Protein AF-A0A914V107-F1 (afdb_monomer_lite)

Structure (mmCIF, N/CA/C/O backbone):
data_AF-A0A914V107-F1
#
_entry.id   AF-A0A914V107-F1
#
loop_
_atom_site.group_PDB
_atom_site.id
_atom_site.type_symbol
_atom_site.label_atom_id
_atom_site.label_alt_id
_atom_site.label_comp_id
_atom_site.label_asym_id
_atom_site.label_entity_id
_atom_site.label_seq_id
_atom_site.pdbx_PDB_ins_code
_atom_site.Cartn_x
_atom_site.Cartn_y
_atom_site.Cartn_z
_atom_site.occupancy
_atom_site.B_iso_or_equiv
_atom_site.auth_seq_id
_atom_site.auth_comp_id
_atom_site.auth_asym_id
_atom_site.auth_atom_id
_atom_site.pdbx_PDB_model_num
ATOM 1 N N . MET A 1 1 ? 18.197 -9.855 -15.161 1.00 41.59 1 MET A N 1
ATOM 2 C CA . MET A 1 1 ? 17.030 -9.007 -14.832 1.00 41.59 1 MET A CA 1
ATOM 3 C C . MET A 1 1 ? 16.601 -9.354 -13.414 1.00 41.59 1 MET A C 1
ATOM 5 O O . MET A 1 1 ? 16.409 -10.532 -13.148 1.00 41.59 1 MET A O 1
ATOM 9 N N . SER A 1 2 ? 16.567 -8.403 -12.476 1.00 51.97 2 SER A N 1
ATOM 10 C CA . SER A 1 2 ? 16.116 -8.695 -11.107 1.00 51.97 2 SER A CA 1
ATOM 11 C C . SER A 1 2 ? 14.626 -9.022 -11.136 1.00 51.97 2 SER A C 1
ATOM 13 O O . SER A 1 2 ? 13.847 -8.167 -11.551 1.00 51.97 2 SER A O 1
ATOM 15 N N . ALA A 1 3 ? 14.240 -10.229 -10.719 1.00 59.22 3 ALA A N 1
ATOM 16 C CA . ALA A 1 3 ? 12.838 -10.589 -10.537 1.00 59.22 3 ALA A CA 1
ATOM 17 C C . ALA A 1 3 ? 12.230 -9.631 -9.503 1.00 59.22 3 ALA A C 1
ATOM 19 O O . ALA A 1 3 ? 12.605 -9.650 -8.329 1.00 59.22 3 ALA A O 1
ATOM 20 N N . GLY A 1 4 ? 11.392 -8.705 -9.960 1.00 69.31 4 GLY A N 1
ATOM 21 C CA . GLY A 1 4 ? 10.666 -7.818 -9.068 1.00 69.31 4 GLY A CA 1
ATOM 22 C C . GLY A 1 4 ? 9.530 -8.578 -8.389 1.00 69.31 4 GLY A C 1
ATOM 23 O O . GLY A 1 4 ? 9.011 -9.549 -8.928 1.00 69.31 4 GLY A O 1
ATOM 24 N N . TYR A 1 5 ? 9.165 -8.147 -7.187 1.00 82.00 5 TYR A N 1
ATOM 25 C CA . TYR A 1 5 ? 8.014 -8.698 -6.480 1.00 82.00 5 TYR A CA 1
ATOM 26 C C . TYR A 1 5 ? 6.726 -8.163 -7.111 1.00 82.00 5 TYR A C 1
ATOM 28 O O . TYR A 1 5 ? 6.657 -6.979 -7.457 1.00 82.00 5 TYR A O 1
ATOM 36 N N . THR A 1 6 ? 5.703 -9.010 -7.207 1.00 88.00 6 THR A N 1
ATOM 37 C CA . THR A 1 6 ? 4.322 -8.554 -7.400 1.00 88.00 6 THR A CA 1
ATOM 38 C C . THR A 1 6 ? 3.728 -8.240 -6.034 1.00 88.00 6 THR A C 1
ATOM 40 O O . THR A 1 6 ? 3.980 -8.963 -5.070 1.00 88.00 6 THR A O 1
ATOM 43 N N . TYR A 1 7 ? 2.960 -7.161 -5.924 1.00 89.00 7 TYR A N 1
ATOM 44 C CA . TYR A 1 7 ? 2.349 -6.735 -4.668 1.00 89.00 7 TYR A CA 1
ATOM 45 C C . TYR A 1 7 ? 0.828 -6.636 -4.773 1.00 89.00 7 TYR A C 1
ATOM 47 O O . TYR A 1 7 ? 0.284 -6.250 -5.805 1.00 89.00 7 TYR A O 1
ATOM 55 N N . SER A 1 8 ? 0.150 -6.910 -3.661 1.00 91.31 8 SER A N 1
ATOM 56 C CA . SER A 1 8 ? -1.260 -6.598 -3.436 1.00 91.31 8 SER A CA 1
ATOM 57 C C . SER A 1 8 ? -1.418 -5.545 -2.333 1.00 91.31 8 SER A C 1
ATOM 59 O O . SER A 1 8 ? -0.580 -5.415 -1.436 1.00 91.31 8 SER A O 1
ATOM 61 N N . MET A 1 9 ? -2.501 -4.768 -2.415 1.00 94.19 9 MET A N 1
ATOM 62 C CA . MET A 1 9 ? -2.917 -3.846 -1.356 1.00 94.19 9 MET A CA 1
ATOM 63 C C . MET A 1 9 ? -3.886 -4.545 -0.414 1.00 94.19 9 MET A C 1
ATOM 65 O O . MET A 1 9 ? -4.927 -5.031 -0.849 1.00 94.19 9 MET A O 1
ATOM 69 N N . GLU A 1 10 ? -3.579 -4.534 0.877 1.00 93.56 10 GLU A N 1
ATOM 70 C CA . GLU A 1 10 ? -4.455 -5.063 1.917 1.00 93.56 10 GLU A CA 1
ATOM 71 C C . GLU A 1 10 ? -4.922 -3.939 2.850 1.00 93.56 10 GLU A C 1
ATOM 73 O O . GLU A 1 10 ? -4.089 -3.206 3.392 1.00 93.56 10 GLU A O 1
ATOM 78 N N . PRO A 1 11 ? -6.237 -3.774 3.070 1.00 94.50 11 PRO A N 1
ATOM 79 C CA . PRO A 1 11 ? -6.734 -2.828 4.056 1.00 94.50 11 PRO A CA 1
ATOM 80 C C . PRO A 1 11 ? -6.383 -3.300 5.473 1.00 94.50 11 PRO A C 1
ATOM 82 O O . PRO A 1 11 ? -6.564 -4.463 5.837 1.00 94.50 11 PRO A O 1
ATOM 85 N N . ILE A 1 12 ? -5.902 -2.377 6.301 1.00 95.75 12 ILE A N 1
ATOM 86 C CA . ILE A 1 12 ? -5.620 -2.629 7.716 1.00 95.75 12 ILE A CA 1
ATOM 87 C C . ILE A 1 12 ? -6.932 -2.518 8.501 1.00 95.75 12 ILE A C 1
ATOM 89 O O . ILE A 1 12 ? -7.582 -1.472 8.479 1.00 95.75 12 ILE A O 1
ATOM 93 N N . LYS A 1 13 ? -7.316 -3.582 9.213 1.00 95.31 13 LYS A N 1
ATOM 94 C CA . LYS A 1 13 ? -8.512 -3.586 10.076 1.00 95.31 13 LYS A CA 1
ATOM 95 C C . LYS A 1 13 ? -8.416 -2.495 11.151 1.00 95.31 13 LYS A C 1
ATOM 97 O O . LYS A 1 13 ? -7.347 -2.303 11.731 1.00 95.31 13 LYS A O 1
ATOM 102 N N . GLY A 1 14 ? -9.517 -1.795 11.423 1.00 95.38 14 GLY A N 1
ATOM 103 C CA . GLY A 1 14 ? -9.575 -0.705 12.405 1.00 95.38 14 GLY A CA 1
ATOM 104 C C . GLY A 1 14 ? -9.060 0.646 11.890 1.00 95.38 14 GLY A C 1
ATOM 105 O O . GLY A 1 14 ? -8.875 1.572 12.678 1.00 95.38 14 GLY A O 1
ATOM 106 N N . ARG A 1 15 ? -8.780 0.774 10.584 1.00 95.50 15 ARG A N 1
ATOM 107 C CA . ARG A 1 15 ? -8.364 2.031 9.926 1.00 95.50 15 ARG A CA 1
ATOM 108 C C . ARG A 1 15 ? -9.341 2.481 8.836 1.00 95.50 15 ARG A C 1
ATOM 110 O O . ARG A 1 15 ? -8.961 3.206 7.917 1.00 95.50 15 ARG A O 1
ATOM 117 N N . GLU A 1 16 ? -10.608 2.098 8.946 1.00 94.81 16 GLU A N 1
ATOM 118 C CA . GLU A 1 16 ? -11.657 2.356 7.952 1.00 94.81 16 GLU A CA 1
ATOM 119 C C . GLU A 1 16 ? -11.860 3.860 7.722 1.00 94.81 16 GLU A C 1
ATOM 121 O O . GLU A 1 16 ? -12.056 4.299 6.590 1.00 94.81 16 GLU A O 1
ATOM 126 N N . ALA A 1 17 ? -11.748 4.671 8.780 1.00 93.44 17 ALA A N 1
ATOM 127 C CA . ALA A 1 17 ? -11.848 6.128 8.688 1.00 93.44 17 ALA A CA 1
ATOM 128 C C . ALA A 1 17 ? -10.772 6.738 7.772 1.00 93.44 17 ALA A C 1
ATOM 130 O O . ALA A 1 17 ? -11.063 7.656 7.009 1.00 93.44 17 ALA A O 1
ATOM 131 N N . LEU A 1 18 ? -9.547 6.200 7.800 1.00 92.75 18 LEU A N 1
ATOM 132 C CA . LEU A 1 18 ? -8.468 6.629 6.907 1.00 92.75 18 LEU A CA 1
ATOM 133 C C . LEU A 1 18 ? -8.723 6.138 5.480 1.00 92.75 18 LEU A C 1
ATOM 135 O O . LEU A 1 18 ? -8.584 6.900 4.527 1.00 92.75 18 LEU A O 1
ATOM 139 N N . GLN A 1 19 ? -9.161 4.888 5.330 1.00 93.81 19 GLN A N 1
ATOM 140 C CA . GLN A 1 19 ? -9.401 4.265 4.027 1.00 93.81 19 GLN A CA 1
ATOM 141 C C . GLN A 1 19 ? -10.481 4.987 3.214 1.00 93.81 19 GLN A C 1
ATOM 143 O O . GLN A 1 19 ? -10.328 5.111 1.998 1.00 93.81 19 GLN A O 1
ATOM 148 N N . ARG A 1 20 ? -11.522 5.527 3.867 1.00 92.12 20 ARG A N 1
ATOM 149 C CA . ARG A 1 20 ? -12.580 6.327 3.216 1.00 92.12 20 ARG A CA 1
ATOM 150 C C . ARG A 1 20 ? -12.038 7.536 2.453 1.00 92.12 20 ARG A C 1
ATOM 152 O O . ARG A 1 20 ? -12.568 7.868 1.401 1.00 92.12 20 ARG A O 1
ATOM 159 N N . ASN A 1 21 ? -10.956 8.145 2.936 1.00 92.25 21 ASN A N 1
ATOM 160 C CA . ASN A 1 21 ? -10.322 9.289 2.274 1.00 92.25 21 ASN A CA 1
ATOM 161 C C . ASN A 1 21 ? -9.391 8.867 1.124 1.00 92.25 21 ASN A C 1
ATOM 163 O O . ASN A 1 21 ? -8.963 9.697 0.327 1.00 92.25 21 ASN A O 1
ATOM 167 N N . PHE A 1 22 ? -9.060 7.576 1.033 1.00 89.38 22 PHE A N 1
ATOM 168 C CA . PHE A 1 22 ? -8.031 7.042 0.142 1.00 89.38 22 PHE A CA 1
ATOM 169 C C . PHE A 1 22 ? -8.496 5.772 -0.588 1.00 89.38 22 PHE A C 1
ATOM 171 O O . PHE A 1 22 ? -7.731 4.822 -0.743 1.00 89.38 22 PHE A O 1
ATOM 178 N N . VAL A 1 23 ? -9.743 5.748 -1.067 1.00 86.19 23 VAL A N 1
ATOM 179 C CA . VAL A 1 23 ? -10.339 4.581 -1.752 1.00 86.19 23 VAL A CA 1
ATOM 180 C C . VAL A 1 23 ? -9.554 4.185 -3.010 1.00 86.19 23 VAL A C 1
ATOM 182 O O . VAL A 1 23 ? -9.351 3.004 -3.281 1.00 86.19 23 VAL A O 1
ATOM 185 N N . SER A 1 24 ? -9.024 5.167 -3.747 1.00 88.12 24 SER A N 1
ATOM 186 C CA . SER A 1 24 ? -8.246 4.927 -4.973 1.00 88.12 24 SER A CA 1
ATOM 187 C C . SER A 1 24 ? -6.904 4.231 -4.728 1.00 88.12 24 SER A C 1
ATOM 189 O O . SER A 1 24 ? -6.321 3.676 -5.657 1.00 88.12 24 SER A O 1
ATOM 191 N N . VAL A 1 25 ? -6.397 4.231 -3.491 1.00 86.38 25 VAL A N 1
ATOM 192 C CA . VAL A 1 25 ? -5.119 3.590 -3.145 1.00 86.38 25 VAL A CA 1
ATOM 193 C C . VAL A 1 25 ? -5.224 2.071 -3.231 1.00 86.38 25 VAL A C 1
ATOM 195 O O . VAL A 1 25 ? -4.271 1.433 -3.675 1.00 86.38 25 VAL A O 1
ATOM 198 N N . ALA A 1 26 ? -6.385 1.498 -2.905 1.00 82.88 26 ALA A N 1
ATOM 199 C CA . ALA A 1 26 ? -6.620 0.058 -2.990 1.00 82.88 26 ALA A CA 1
ATOM 200 C C . ALA A 1 26 ? -6.403 -0.491 -4.413 1.00 82.88 26 ALA A C 1
ATOM 202 O O . ALA A 1 26 ? -5.898 -1.596 -4.584 1.00 82.88 26 ALA A O 1
ATOM 203 N N . GLN A 1 27 ? -6.709 0.311 -5.438 1.00 85.88 27 GLN A N 1
ATOM 204 C CA . GLN A 1 27 ? -6.573 -0.069 -6.848 1.00 85.88 27 GLN A CA 1
ATOM 205 C C . GLN A 1 27 ? -5.135 0.064 -7.377 1.00 85.88 27 GLN A C 1
ATOM 207 O O . GLN A 1 27 ? -4.820 -0.435 -8.451 1.00 85.88 27 GLN A O 1
ATOM 212 N N . LYS A 1 28 ? -4.233 0.718 -6.634 1.00 85.62 28 LYS A N 1
ATOM 213 C CA . LYS A 1 28 ? -2.868 1.028 -7.092 1.00 85.62 28 LYS A CA 1
ATOM 214 C C . LYS A 1 28 ? -1.832 -0.048 -6.766 1.00 85.62 28 LYS A C 1
ATOM 216 O O . LYS A 1 28 ? -0.656 0.177 -7.039 1.00 85.62 28 LYS A O 1
ATOM 221 N N . GLY A 1 29 ? -2.217 -1.195 -6.201 1.00 82.62 29 GLY A N 1
ATOM 222 C CA . GLY A 1 29 ? -1.274 -2.254 -5.804 1.00 82.62 29 GLY A CA 1
ATOM 223 C C . GLY A 1 29 ? -0.321 -2.689 -6.925 1.00 82.62 29 GLY A C 1
ATOM 224 O O . GLY A 1 29 ? 0.886 -2.792 -6.705 1.00 82.62 29 GLY A O 1
ATOM 225 N N . GLU A 1 30 ? -0.831 -2.810 -8.151 1.00 85.69 30 GLU A N 1
ATOM 226 C CA . GLU A 1 30 ? -0.042 -3.212 -9.320 1.00 85.69 30 GLU A CA 1
ATOM 227 C C . GLU A 1 30 ? 1.072 -2.212 -9.674 1.00 85.69 30 GLU A C 1
ATOM 229 O O . GLU A 1 30 ? 2.165 -2.622 -10.051 1.00 85.69 30 GLU A O 1
ATOM 234 N N . SER A 1 3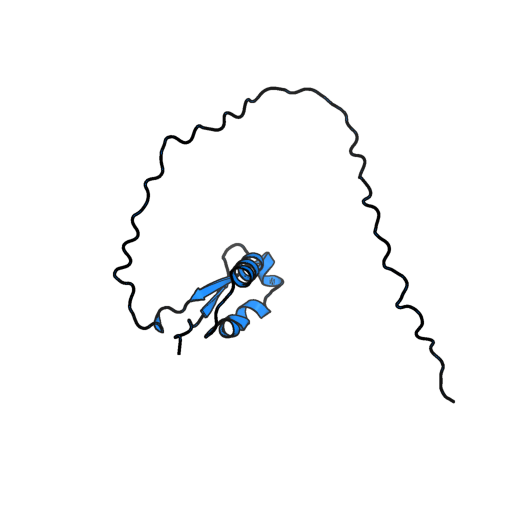1 ? 0.870 -0.911 -9.430 1.00 89.50 31 SER A N 1
ATOM 235 C CA . SER A 1 31 ? 1.875 0.138 -9.701 1.00 89.50 31 SER A CA 1
ATOM 236 C C . SER A 1 31 ? 3.141 0.046 -8.830 1.00 89.50 31 SER A C 1
ATOM 238 O O . SER A 1 31 ? 4.156 0.699 -9.097 1.00 89.50 31 SER A O 1
ATOM 240 N N . TYR A 1 32 ? 3.094 -0.758 -7.767 1.00 89.81 32 TYR A N 1
ATOM 241 C CA . TYR A 1 32 ? 4.244 -1.040 -6.910 1.00 89.81 32 TYR A CA 1
ATOM 242 C C . TYR A 1 32 ? 4.986 -2.318 -7.319 1.00 89.81 32 TYR A C 1
ATOM 244 O O . TYR A 1 32 ? 6.071 -2.580 -6.800 1.00 89.81 32 TYR A O 1
ATOM 252 N N . SER A 1 33 ? 4.425 -3.101 -8.242 1.00 88.69 33 SER A N 1
ATOM 253 C CA . SER A 1 33 ? 5.002 -4.361 -8.706 1.00 88.69 33 SER A CA 1
ATOM 254 C C . SER A 1 33 ? 6.162 -4.134 -9.668 1.00 88.69 33 SER A C 1
ATOM 256 O O . SER A 1 33 ? 6.277 -3.086 -10.302 1.00 88.69 33 SER A O 1
ATOM 258 N N . ASN A 1 34 ? 7.050 -5.124 -9.770 1.00 85.50 34 ASN A N 1
ATOM 259 C CA . ASN A 1 34 ? 8.187 -5.125 -10.699 1.00 85.50 34 ASN A CA 1
ATOM 260 C C . ASN A 1 34 ? 9.181 -3.962 -10.526 1.00 85.50 34 ASN A C 1
ATOM 262 O O . ASN A 1 34 ? 10.019 -3.718 -11.393 1.00 85.50 34 ASN A O 1
ATOM 266 N N . ARG A 1 35 ? 9.145 -3.270 -9.381 1.00 88.00 35 ARG A N 1
ATOM 267 C CA . ARG A 1 35 ? 10.086 -2.198 -9.043 1.00 88.00 35 ARG A CA 1
ATOM 268 C C . ARG A 1 35 ? 10.509 -2.233 -7.581 1.00 88.00 35 ARG A C 1
ATOM 270 O O . ARG A 1 35 ? 9.931 -2.929 -6.747 1.00 88.00 35 ARG A O 1
ATOM 277 N N . ARG A 1 36 ? 11.539 -1.449 -7.258 1.00 87.00 36 ARG A N 1
ATOM 278 C CA . ARG A 1 36 ? 11.937 -1.205 -5.868 1.00 87.00 36 ARG A CA 1
ATOM 279 C C . ARG A 1 36 ? 10.953 -0.232 -5.226 1.00 87.00 36 ARG A C 1
ATOM 281 O O . ARG A 1 36 ? 10.785 0.884 -5.713 1.00 87.00 36 ARG A O 1
ATOM 288 N N . VAL A 1 37 ? 10.335 -0.668 -4.132 1.00 89.44 37 VAL A N 1
ATOM 289 C CA . VAL A 1 37 ? 9.467 0.163 -3.294 1.00 89.44 37 VAL A CA 1
ATOM 290 C C . VAL A 1 37 ? 10.313 0.754 -2.173 1.00 89.44 37 VAL A C 1
ATOM 292 O O . VAL A 1 37 ? 10.955 0.025 -1.413 1.00 89.44 37 VAL A O 1
ATOM 295 N N . SER A 1 38 ? 10.335 2.076 -2.079 1.00 92.12 38 SER A N 1
ATOM 296 C CA . SER A 1 38 ? 11.052 2.800 -1.036 1.00 92.12 38 SER A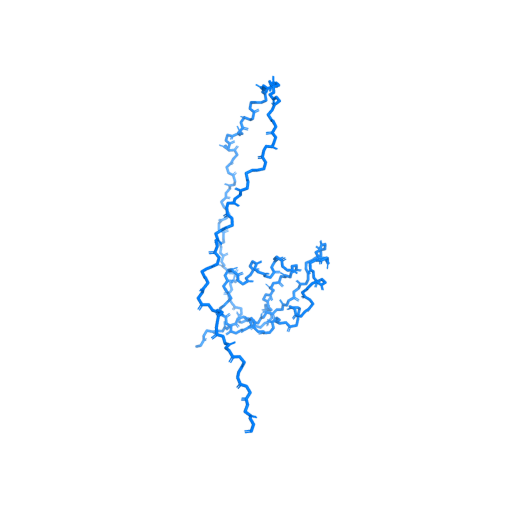 CA 1
ATOM 297 C C . SER A 1 38 ? 10.369 2.655 0.325 1.00 92.12 38 SER A C 1
ATOM 299 O O . SER A 1 38 ? 9.170 2.388 0.441 1.00 92.12 38 SER A O 1
ATOM 301 N N . LEU A 1 39 ? 11.134 2.883 1.390 1.00 93.25 39 LEU A N 1
ATOM 302 C CA . LEU A 1 39 ? 10.602 2.884 2.749 1.00 93.25 39 LEU A CA 1
ATOM 303 C C . LEU A 1 39 ? 9.510 3.952 2.936 1.00 93.25 39 LEU A C 1
ATOM 305 O O . LEU A 1 39 ? 8.483 3.681 3.555 1.00 93.25 39 LEU A O 1
ATOM 309 N N . ASN A 1 40 ? 9.699 5.136 2.347 1.00 95.38 40 ASN A N 1
ATOM 310 C CA . ASN A 1 40 ? 8.737 6.231 2.440 1.00 95.38 40 ASN A CA 1
ATOM 311 C C . ASN A 1 40 ? 7.398 5.888 1.771 1.00 95.38 40 ASN A C 1
ATOM 313 O O . ASN A 1 40 ? 6.338 6.213 2.301 1.00 95.38 40 ASN A O 1
ATOM 317 N N . GLU A 1 41 ? 7.426 5.176 0.641 1.00 93.25 41 GLU A N 1
ATOM 318 C CA . GLU A 1 41 ? 6.211 4.668 -0.005 1.00 93.25 41 GLU A CA 1
ATOM 319 C C . GLU A 1 41 ? 5.476 3.674 0.900 1.00 93.25 41 GLU A C 1
ATOM 321 O O . GLU A 1 41 ? 4.259 3.755 1.040 1.00 93.25 41 GLU A O 1
ATOM 326 N N . ARG A 1 42 ? 6.201 2.792 1.598 1.00 93.50 42 ARG A N 1
ATOM 327 C CA . ARG A 1 42 ? 5.595 1.845 2.548 1.00 93.50 42 ARG A CA 1
ATOM 328 C C . ARG A 1 42 ? 4.941 2.567 3.727 1.00 93.50 42 ARG A C 1
ATOM 330 O O . ARG A 1 42 ? 3.788 2.284 4.038 1.00 93.50 42 ARG A O 1
ATOM 337 N N . PHE A 1 43 ? 5.625 3.535 4.340 1.00 95.50 43 PHE A N 1
ATOM 338 C CA . PHE A 1 43 ? 5.044 4.353 5.416 1.00 95.50 43 PHE A CA 1
ATOM 339 C C . PHE A 1 43 ? 3.844 5.173 4.944 1.00 95.50 43 PHE A C 1
ATOM 341 O O . PHE A 1 43 ? 2.824 5.254 5.627 1.00 95.50 43 PHE A O 1
ATOM 348 N N . SER A 1 44 ? 3.938 5.728 3.739 1.00 94.62 44 SER A N 1
ATOM 349 C CA . SER A 1 44 ? 2.854 6.455 3.089 1.00 94.62 44 SER A CA 1
ATOM 350 C C . SER A 1 44 ? 1.584 5.613 2.954 1.00 94.62 44 SER A C 1
ATOM 352 O O . SER A 1 44 ? 0.487 6.140 3.142 1.00 94.62 44 SER A O 1
ATOM 354 N N . LEU A 1 45 ? 1.699 4.323 2.643 1.00 95.31 45 LEU A N 1
ATOM 355 C CA . LEU A 1 45 ? 0.552 3.416 2.563 1.00 95.31 45 LEU A CA 1
ATOM 356 C C . LEU A 1 45 ? -0.015 3.085 3.946 1.00 95.31 45 LEU A C 1
ATOM 358 O O . LEU A 1 45 ? -1.230 3.165 4.140 1.00 95.31 45 LEU A O 1
ATOM 362 N N . LEU A 1 46 ? 0.856 2.838 4.930 1.00 94.94 46 LEU A N 1
ATOM 363 C CA . LEU A 1 46 ? 0.445 2.573 6.312 1.00 94.94 46 LEU A CA 1
ATOM 364 C C . LEU A 1 46 ? -0.379 3.730 6.892 1.00 94.94 46 LEU A C 1
ATOM 366 O O . LEU A 1 46 ? -1.436 3.497 7.484 1.00 94.94 46 LEU A O 1
ATOM 370 N N . ASN A 1 47 ? 0.051 4.973 6.669 1.00 94.44 47 ASN A N 1
ATOM 371 C CA . ASN A 1 47 ? -0.657 6.176 7.125 1.00 94.44 47 ASN A CA 1
ATOM 372 C C . ASN A 1 47 ? -2.017 6.377 6.444 1.00 94.44 47 ASN A C 1
ATOM 374 O O . ASN A 1 47 ? -2.874 7.075 6.975 1.00 94.44 47 ASN A O 1
ATOM 378 N N . ARG A 1 48 ? -2.236 5.742 5.290 1.00 95.19 48 ARG A N 1
ATOM 379 C CA . ARG A 1 48 ? -3.521 5.735 4.578 1.00 95.19 48 ARG A CA 1
ATOM 380 C C . ARG A 1 48 ? -4.391 4.526 4.930 1.00 95.19 48 ARG A C 1
ATOM 382 O O . ARG A 1 48 ? -5.490 4.397 4.404 1.00 95.19 48 ARG A O 1
ATOM 389 N N . GLY A 1 49 ? -3.920 3.661 5.829 1.00 96.06 49 GLY A N 1
ATOM 390 C CA . GLY A 1 49 ? -4.652 2.486 6.293 1.00 96.06 49 GLY A CA 1
ATOM 391 C C . GLY A 1 49 ? -4.498 1.248 5.410 1.00 96.06 49 GLY A C 1
ATOM 392 O O . GLY A 1 49 ? -5.334 0.352 5.517 1.00 96.06 49 GLY A O 1
ATOM 393 N N . TYR A 1 50 ? -3.453 1.180 4.579 1.00 96.00 50 TYR A N 1
ATOM 394 C CA . TYR A 1 50 ? -3.179 0.048 3.690 1.00 96.00 50 TYR A CA 1
ATOM 395 C C . TYR A 1 50 ? -1.790 -0.544 3.933 1.00 96.00 50 TYR A C 1
ATOM 397 O O . TYR A 1 50 ? -0.838 0.156 4.280 1.00 96.00 50 TYR A O 1
ATOM 405 N N . LEU A 1 51 ? -1.668 -1.847 3.714 1.00 94.62 51 LEU A N 1
ATOM 406 C CA . LEU A 1 51 ? -0.420 -2.590 3.747 1.00 94.62 51 LEU A CA 1
ATOM 407 C C . LEU A 1 51 ? -0.111 -3.118 2.347 1.00 94.62 51 LEU A C 1
ATOM 409 O O . LEU A 1 51 ? -0.985 -3.643 1.663 1.00 94.62 51 LEU A O 1
ATOM 413 N N . LEU A 1 52 ? 1.146 -2.982 1.929 1.00 93.06 52 LEU A N 1
ATOM 414 C CA . LEU A 1 52 ? 1.625 -3.547 0.674 1.00 93.06 52 LEU A CA 1
ATOM 415 C C . LEU A 1 52 ? 2.192 -4.944 0.946 1.00 93.06 52 LEU A C 1
ATOM 417 O O . LEU A 1 52 ? 3.253 -5.065 1.569 1.00 93.06 52 LEU A O 1
ATOM 421 N N . ARG A 1 53 ? 1.483 -5.994 0.522 1.00 90.12 53 ARG A N 1
ATOM 422 C CA . ARG A 1 53 ? 1.883 -7.390 0.738 1.00 90.12 53 ARG A CA 1
ATOM 423 C C . ARG A 1 53 ? 2.494 -7.963 -0.546 1.00 90.12 53 ARG A C 1
ATOM 425 O O . ARG A 1 53 ? 1.864 -7.871 -1.596 1.00 90.12 53 ARG A O 1
ATOM 432 N N . PRO A 1 54 ? 3.709 -8.537 -0.504 1.00 87.94 54 PRO A N 1
ATOM 433 C CA . PRO A 1 54 ? 4.254 -9.243 -1.656 1.00 87.94 54 PRO A CA 1
ATOM 434 C C . PRO A 1 54 ? 3.469 -10.536 -1.897 1.00 87.94 54 PRO A C 1
ATOM 436 O O . PRO A 1 54 ? 3.204 -11.288 -0.958 1.00 87.94 54 PRO A O 1
ATOM 439 N N . GLN A 1 55 ? 3.126 -10.808 -3.151 1.00 86.06 55 GLN A N 1
ATOM 440 C CA . GLN A 1 55 ? 2.595 -12.096 -3.577 1.00 86.06 55 GLN A CA 1
ATOM 441 C C . GLN A 1 55 ? 3.757 -13.087 -3.627 1.00 86.06 55 GLN A C 1
ATOM 443 O O . GLN A 1 55 ? 4.632 -12.999 -4.484 1.00 86.06 55 GLN A O 1
ATOM 448 N N . LEU A 1 56 ? 3.805 -13.986 -2.645 1.00 75.31 56 LEU A N 1
ATOM 449 C CA . LEU A 1 56 ? 4.898 -14.951 -2.500 1.00 75.31 56 LEU A CA 1
ATOM 450 C C . LEU A 1 56 ? 4.792 -16.111 -3.500 1.00 75.31 56 LEU A C 1
ATOM 452 O O . LEU A 1 56 ? 5.792 -16.770 -3.772 1.00 75.31 56 LEU A O 1
ATOM 456 N N . ASP A 1 57 ? 3.609 -16.315 -4.078 1.00 71.06 57 ASP A N 1
ATOM 457 C CA . ASP A 1 57 ? 3.308 -17.419 -4.995 1.00 71.06 57 ASP A CA 1
ATOM 458 C C . ASP A 1 57 ? 4.061 -17.303 -6.329 1.00 71.06 57 ASP A C 1
ATOM 460 O O . ASP A 1 57 ? 4.267 -18.296 -7.022 1.00 71.06 57 ASP A O 1
ATOM 464 N N . THR A 1 58 ? 4.506 -16.093 -6.681 1.00 61.22 58 THR A N 1
ATOM 465 C CA . THR A 1 58 ? 5.251 -15.810 -7.914 1.00 61.22 58 THR A CA 1
ATOM 466 C C . THR A 1 58 ? 6.764 -15.777 -7.712 1.00 61.22 58 THR A C 1
ATOM 468 O O . THR A 1 58 ? 7.504 -15.589 -8.681 1.00 61.22 58 THR A O 1
ATOM 471 N N . LEU A 1 59 ? 7.259 -15.971 -6.483 1.00 59.34 59 LEU A N 1
ATOM 472 C CA . LEU A 1 59 ? 8.697 -16.018 -6.260 1.00 59.34 59 LEU A CA 1
ATOM 473 C C . LEU A 1 59 ? 9.283 -17.370 -6.662 1.00 59.34 59 LEU A C 1
ATOM 475 O O . LEU A 1 59 ? 8.814 -18.409 -6.188 1.00 59.34 59 LEU A O 1
ATOM 479 N N . PRO A 1 60 ? 10.403 -17.388 -7.409 1.00 59.88 60 PRO A N 1
ATOM 480 C CA . PRO A 1 60 ? 11.280 -18.540 -7.345 1.00 59.88 60 PRO A CA 1
ATOM 481 C C . PRO A 1 60 ? 11.683 -18.706 -5.876 1.00 59.88 60 PRO A C 1
ATOM 483 O O . PRO A 1 60 ? 12.117 -17.755 -5.227 1.00 59.88 60 PRO A O 1
ATOM 486 N N . LYS A 1 61 ? 11.488 -19.901 -5.323 1.00 63.31 61 LYS A N 1
ATOM 487 C CA . LYS A 1 61 ? 11.889 -20.240 -3.954 1.00 63.31 61 LYS A CA 1
ATOM 488 C C . LYS A 1 61 ? 13.422 -20.209 -3.902 1.00 63.31 61 LYS A C 1
ATOM 490 O O . LYS A 1 61 ? 14.036 -21.080 -4.514 1.00 63.31 61 LYS A O 1
ATOM 495 N N . PRO A 1 62 ? 14.063 -19.248 -3.209 1.00 59.47 62 PRO A N 1
ATOM 496 C CA . PRO A 1 62 ? 15.092 -19.701 -2.275 1.00 59.47 62 PRO A CA 1
ATOM 497 C C . PRO A 1 62 ? 15.316 -18.729 -1.108 1.00 59.47 62 PRO A C 1
ATOM 499 O O . PRO A 1 62 ? 16.123 -17.824 -1.230 1.00 59.47 62 PRO A O 1
ATOM 502 N N . PHE A 1 63 ? 14.701 -18.968 0.053 1.00 53.72 63 PHE A N 1
ATOM 503 C CA . PHE A 1 63 ? 15.264 -18.554 1.357 1.00 53.72 63 PHE A CA 1
ATOM 504 C C . PHE A 1 63 ? 14.837 -19.503 2.484 1.00 53.72 63 PHE A C 1
ATOM 506 O O . PHE A 1 63 ? 14.702 -19.094 3.632 1.00 53.72 63 PHE A O 1
ATOM 513 N N . ALA A 1 64 ? 14.664 -20.796 2.185 1.00 52.62 64 ALA A N 1
ATOM 514 C CA . ALA A 1 64 ? 14.376 -21.797 3.217 1.00 52.62 64 ALA A CA 1
ATOM 515 C C . ALA A 1 64 ? 15.452 -21.855 4.330 1.00 52.62 64 ALA A C 1
ATOM 517 O O . ALA A 1 64 ? 15.196 -22.426 5.381 1.00 5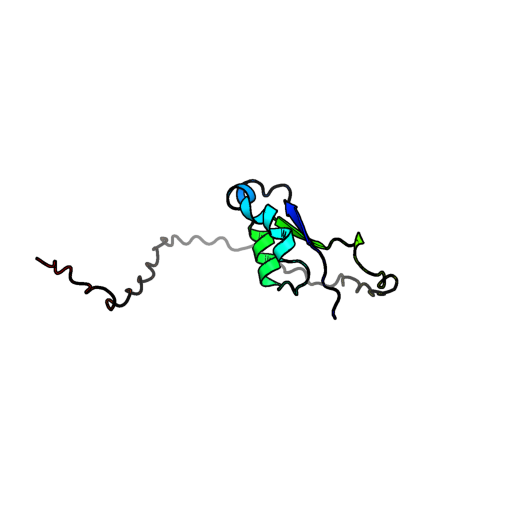2.62 64 ALA A O 1
ATOM 518 N N . ASN A 1 65 ? 16.622 -21.228 4.129 1.00 54.47 65 ASN A N 1
ATOM 519 C CA . ASN A 1 65 ? 17.794 -21.366 4.994 1.00 54.47 65 ASN A CA 1
ATOM 520 C C . ASN A 1 65 ? 18.421 -20.028 5.441 1.00 54.47 65 ASN A C 1
ATOM 522 O O . ASN A 1 65 ? 19.630 -19.975 5.669 1.00 54.47 65 ASN A O 1
ATOM 526 N N . VAL A 1 66 ? 17.666 -18.928 5.566 1.00 55.47 66 VAL A N 1
ATOM 527 C CA . VAL A 1 66 ? 18.212 -17.741 6.259 1.00 55.47 66 VAL A CA 1
ATOM 528 C C . VAL A 1 66 ? 18.083 -17.972 7.762 1.00 55.47 66 VAL A C 1
ATOM 530 O O . VAL A 1 66 ? 17.058 -17.677 8.367 1.00 55.47 66 VAL A O 1
ATOM 533 N N . SER A 1 67 ? 19.124 -18.554 8.360 1.00 55.25 67 SER A N 1
ATOM 534 C CA . SER A 1 67 ? 19.227 -18.725 9.810 1.00 55.25 67 SER A CA 1
ATOM 535 C C . SER A 1 67 ? 19.369 -17.355 10.477 1.00 55.25 67 SER A C 1
ATOM 537 O O . SER A 1 67 ? 20.463 -16.797 10.579 1.00 55.25 67 SER A O 1
ATOM 539 N N . THR A 1 68 ? 18.253 -16.770 10.906 1.00 62.25 68 THR A N 1
ATOM 540 C CA . THR A 1 68 ? 18.273 -15.592 11.773 1.00 62.25 68 THR A CA 1
ATOM 541 C C . THR A 1 68 ? 18.586 -16.051 13.191 1.00 62.25 68 THR A C 1
ATOM 543 O O . THR A 1 68 ? 17.741 -16.647 13.860 1.00 62.25 68 THR A O 1
ATOM 546 N N . LYS A 1 69 ? 19.803 -15.780 13.669 1.00 72.00 69 LYS A N 1
ATOM 547 C CA . LYS A 1 69 ? 20.129 -15.927 15.091 1.00 72.00 69 LYS A CA 1
ATOM 548 C C . LYS A 1 69 ? 19.330 -14.878 15.863 1.00 72.00 69 LYS A C 1
ATOM 550 O O . LYS A 1 69 ? 19.617 -13.688 15.757 1.00 72.00 69 LYS A O 1
ATOM 555 N N . LEU A 1 70 ? 18.309 -15.312 16.598 1.00 70.62 70 LEU A N 1
ATOM 556 C CA . LEU A 1 70 ? 17.577 -14.441 17.513 1.00 70.62 70 LEU A CA 1
ATOM 557 C C . LEU A 1 70 ? 18.544 -13.978 18.607 1.00 70.62 70 LEU A C 1
ATOM 559 O O . LEU A 1 70 ? 19.163 -14.803 19.278 1.00 70.62 70 LEU A O 1
ATOM 563 N N . VAL A 1 71 ? 18.697 -12.665 18.761 1.00 77.31 71 VAL A N 1
ATOM 564 C CA . VAL A 1 71 ? 19.444 -12.090 19.881 1.00 77.31 71 VAL A CA 1
ATOM 565 C C . VAL A 1 71 ? 18.525 -12.126 21.104 1.00 77.31 71 VAL A C 1
ATOM 567 O O . VAL A 1 71 ? 17.426 -11.574 21.033 1.00 77.31 71 VAL A O 1
ATOM 570 N N . PRO A 1 72 ? 18.927 -12.771 22.213 1.00 74.50 72 PRO A N 1
ATOM 571 C CA . PRO A 1 72 ? 18.143 -12.759 23.439 1.00 74.50 72 PRO A CA 1
ATOM 572 C C . PRO A 1 72 ? 17.961 -11.328 23.945 1.00 74.50 72 PRO A C 1
ATOM 574 O O . PRO A 1 72 ? 18.931 -10.574 24.052 1.00 74.50 72 PRO A O 1
ATOM 577 N N . LEU A 1 73 ? 16.719 -10.972 24.274 1.00 66.75 73 LEU A N 1
ATOM 578 C CA . LEU A 1 73 ? 16.413 -9.729 24.971 1.00 66.75 73 LEU A CA 1
ATOM 579 C C . LEU A 1 73 ? 17.139 -9.762 26.325 1.00 66.75 73 LEU A C 1
ATOM 581 O O . LEU A 1 73 ? 16.879 -10.644 27.148 1.00 66.75 73 LEU A O 1
ATOM 585 N N . ARG A 1 74 ? 18.095 -8.852 26.534 1.00 74.38 74 ARG A N 1
ATOM 586 C CA . ARG A 1 74 ? 18.780 -8.717 27.825 1.00 74.38 74 ARG A CA 1
ATOM 587 C C . ARG A 1 74 ? 17.751 -8.226 28.843 1.00 74.38 74 ARG A C 1
ATOM 589 O O . ARG A 1 74 ? 17.069 -7.245 28.580 1.00 74.38 74 ARG A O 1
ATOM 596 N N . LYS A 1 75 ? 17.636 -8.914 29.981 1.00 69.06 75 LYS A N 1
ATOM 597 C CA . LYS A 1 75 ? 16.735 -8.532 31.085 1.00 69.06 75 LYS A CA 1
ATOM 598 C C . LYS A 1 75 ? 17.269 -7.355 31.910 1.00 69.06 75 LYS A C 1
ATOM 600 O O . LYS A 1 75 ? 16.597 -6.914 32.831 1.00 69.06 75 LYS A O 1
ATOM 605 N N . ASP A 1 76 ? 18.454 -6.859 31.568 1.00 63.09 76 ASP A N 1
ATOM 606 C CA . ASP A 1 76 ? 19.211 -5.906 32.378 1.00 63.09 76 ASP A CA 1
ATOM 607 C C . ASP A 1 76 ? 19.051 -4.469 31.853 1.00 63.09 76 ASP A C 1
ATOM 609 O O . ASP A 1 76 ? 19.982 -3.665 31.908 1.00 63.09 76 ASP A O 1
ATOM 613 N N . GLU A 1 77 ? 17.887 -4.151 31.282 1.00 59.97 77 GLU A N 1
ATOM 614 C CA . GLU A 1 77 ? 17.526 -2.767 30.994 1.00 59.97 77 GLU A CA 1
ATOM 615 C C . GLU A 1 77 ? 17.236 -2.094 32.345 1.00 59.97 77 GLU A C 1
ATOM 617 O O . GLU A 1 77 ? 16.364 -2.570 33.077 1.00 59.97 77 GLU A O 1
ATOM 622 N N . PRO A 1 78 ? 17.982 -1.051 32.754 1.00 57.34 78 PRO A N 1
ATOM 623 C CA . PRO A 1 78 ? 17.639 -0.336 33.969 1.00 57.34 78 PRO A CA 1
ATOM 624 C C . PRO A 1 78 ? 16.271 0.300 33.741 1.00 57.34 78 PRO A C 1
ATOM 626 O O . PRO A 1 78 ? 16.125 1.153 32.865 1.00 57.34 78 PRO A O 1
ATOM 629 N N . GLU A 1 79 ? 15.273 -0.132 34.513 1.00 56.81 79 GLU A N 1
ATOM 630 C CA . GLU A 1 79 ? 13.988 0.551 34.583 1.00 56.81 79 GLU A CA 1
ATOM 631 C C . GLU A 1 79 ? 14.272 2.040 34.791 1.00 56.81 79 GLU A C 1
ATOM 633 O O . GLU A 1 79 ? 14.917 2.436 35.770 1.00 56.81 79 GLU A O 1
ATOM 638 N N . LEU A 1 80 ? 13.852 2.860 33.827 1.00 52.81 80 LEU A N 1
ATOM 639 C CA . LEU A 1 80 ? 13.880 4.303 33.967 1.00 52.81 80 LEU A CA 1
ATOM 640 C C . LEU A 1 80 ? 12.979 4.621 35.160 1.00 52.81 80 LEU A C 1
ATOM 642 O O . LEU A 1 80 ? 11.755 4.600 35.040 1.00 52.81 80 LEU A O 1
ATOM 646 N N . LYS A 1 81 ? 13.587 4.850 36.326 1.00 50.75 81 LYS A N 1
ATOM 647 C CA . LYS A 1 81 ? 12.881 5.315 37.512 1.00 50.75 81 LYS A CA 1
ATOM 648 C C . LYS A 1 81 ? 12.274 6.665 37.161 1.00 50.75 81 LYS A C 1
ATOM 650 O O . LYS A 1 81 ? 12.970 7.674 37.098 1.00 50.75 81 LYS A O 1
ATOM 655 N N . THR A 1 82 ? 10.981 6.673 36.878 1.00 51.19 82 THR A N 1
ATOM 656 C CA . THR A 1 82 ? 10.189 7.889 36.953 1.00 51.19 82 THR A CA 1
ATOM 657 C C . THR A 1 82 ? 10.075 8.218 38.431 1.00 51.19 82 THR A C 1
ATOM 659 O O . THR A 1 82 ? 9.290 7.603 39.153 1.00 51.19 82 THR A O 1
ATOM 662 N N . ASP A 1 83 ? 10.914 9.140 38.895 1.00 48.00 83 ASP A N 1
ATOM 663 C CA . ASP A 1 83 ? 10.750 9.760 40.202 1.00 48.00 83 ASP A CA 1
ATOM 664 C C . ASP A 1 83 ? 9.478 10.620 40.162 1.00 48.00 83 ASP A C 1
ATOM 666 O O . ASP A 1 83 ? 9.494 11.818 39.879 1.00 48.00 83 ASP A O 1
ATOM 670 N N . ASP A 1 84 ? 8.340 9.990 40.442 1.00 51.97 84 ASP A N 1
ATOM 671 C CA . ASP A 1 84 ? 7.156 10.688 40.919 1.00 51.97 84 ASP A CA 1
ATOM 672 C C . ASP A 1 84 ? 7.526 11.337 42.251 1.00 51.97 84 ASP A C 1
ATOM 674 O O . ASP A 1 84 ? 7.607 10.621 43.243 1.00 51.97 84 ASP A O 1
ATOM 678 N N . LYS A 1 85 ? 7.797 12.652 42.269 1.00 49.88 85 LYS A N 1
ATOM 679 C CA . LYS A 1 85 ? 7.137 13.693 43.095 1.00 49.88 85 LYS A CA 1
ATOM 680 C C . LYS A 1 85 ? 7.695 15.072 42.724 1.00 49.88 85 LYS A C 1
ATOM 682 O O . LYS A 1 85 ? 8.815 15.395 43.096 1.00 49.88 85 LYS A O 1
ATOM 687 N N . GLN A 1 86 ? 6.855 15.934 42.152 1.00 38.66 86 GLN A N 1
ATOM 688 C CA . GLN A 1 86 ? 6.628 17.280 42.697 1.00 38.66 86 GLN A CA 1
ATOM 689 C C . GLN A 1 86 ? 5.413 17.921 42.023 1.00 38.66 86 GLN A C 1
ATOM 691 O O . GLN A 1 86 ? 5.478 18.474 40.930 1.00 38.66 86 GLN A O 1
ATOM 696 N N . ALA A 1 87 ? 4.285 17.860 42.728 1.00 44.97 87 ALA A N 1
ATOM 697 C CA . ALA A 1 87 ? 3.243 18.855 42.578 1.00 44.97 87 ALA A CA 1
ATOM 698 C C . ALA A 1 87 ? 3.793 20.190 43.102 1.00 44.97 87 ALA A C 1
ATOM 700 O O . ALA A 1 87 ? 4.039 20.321 44.300 1.00 44.97 87 ALA A O 1
ATOM 701 N N . VAL A 1 88 ? 3.967 21.171 42.218 1.00 41.88 88 VAL A N 1
ATOM 702 C CA . VAL A 1 88 ? 4.016 22.587 42.587 1.00 41.88 88 VAL A CA 1
ATOM 703 C C . VAL A 1 88 ? 3.156 23.360 41.596 1.00 41.88 88 VAL A C 1
ATOM 705 O O . VAL A 1 88 ? 3.369 23.330 40.388 1.00 41.88 88 VAL A O 1
ATOM 708 N N . ASN A 1 89 ? 2.149 24.021 42.160 1.00 41.66 89 ASN A N 1
ATOM 709 C CA . ASN A 1 89 ? 1.266 24.974 41.510 1.00 41.66 89 ASN A CA 1
ATOM 710 C C . ASN A 1 89 ? 2.055 26.068 40.778 1.00 41.66 89 ASN A C 1
ATOM 712 O O . ASN A 1 89 ? 2.864 26.761 41.390 1.00 41.66 89 ASN A O 1
ATOM 716 N N . GLY A 1 90 ? 1.726 26.289 39.508 1.00 39.16 90 GLY A N 1
ATOM 717 C CA . GLY A 1 90 ? 2.181 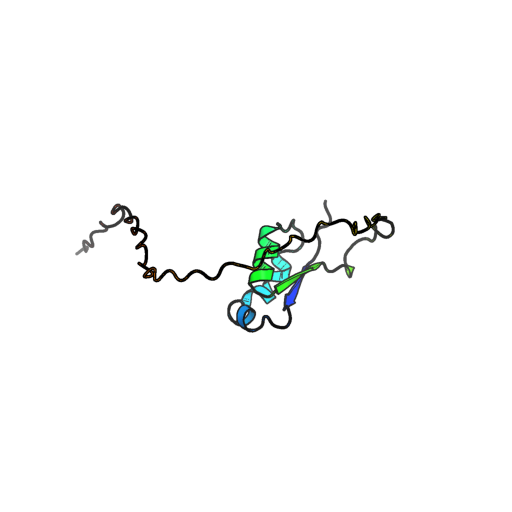27.431 38.725 1.00 39.16 90 GLY A CA 1
ATOM 718 C C . GLY A 1 90 ? 1.099 27.816 37.730 1.00 39.16 90 GLY A C 1
ATOM 719 O O . GLY A 1 90 ? 0.923 27.173 36.703 1.00 39.16 90 GLY A O 1
ATOM 720 N N . ASN A 1 91 ? 0.323 28.838 38.076 1.00 50.28 91 ASN A N 1
ATOM 721 C CA . ASN A 1 91 ? -0.669 29.458 37.211 1.00 50.28 91 ASN A CA 1
ATOM 722 C C . ASN A 1 91 ? 0.060 30.247 36.109 1.00 50.28 91 ASN A C 1
ATOM 724 O O . ASN A 1 91 ? 0.250 31.454 36.241 1.00 50.28 91 ASN A O 1
ATOM 728 N N . GLU A 1 92 ? 0.502 29.579 35.045 1.00 44.91 92 GLU A N 1
ATOM 729 C CA . GLU A 1 92 ? 1.024 30.243 33.852 1.00 44.91 92 GLU A CA 1
ATOM 730 C C . GLU A 1 92 ? 0.004 30.155 32.720 1.00 44.91 92 GLU A C 1
ATOM 732 O O . GLU A 1 92 ? -0.294 29.106 32.151 1.00 44.91 92 GLU A O 1
ATOM 737 N N . LYS A 1 93 ? -0.577 31.321 32.438 1.00 45.09 93 LYS A N 1
ATOM 738 C CA . LYS A 1 93 ? -1.441 31.593 31.296 1.00 45.09 93 LYS A CA 1
ATOM 739 C C . LYS A 1 93 ? -0.781 31.051 30.027 1.00 45.09 93 LYS A C 1
ATOM 741 O O . LYS A 1 93 ? 0.291 31.515 29.647 1.00 45.09 93 LYS A O 1
ATOM 746 N N . PHE A 1 94 ? -1.458 30.140 29.333 1.00 41.59 94 PHE A N 1
ATOM 747 C CA . PHE A 1 94 ? -1.155 29.830 27.939 1.00 41.59 94 PHE A CA 1
ATOM 748 C C . PHE A 1 94 ? -1.328 31.110 27.106 1.00 41.59 94 PHE A C 1
ATOM 750 O O . PHE A 1 94 ? -2.433 31.463 26.697 1.00 41.59 94 PHE A O 1
ATOM 757 N N . SER A 1 95 ? -0.233 31.832 26.874 1.00 50.03 95 SER A N 1
ATOM 758 C CA . SER A 1 95 ? -0.148 32.801 25.786 1.00 50.03 95 SER A CA 1
ATOM 759 C C . SER A 1 95 ? 0.083 32.010 24.501 1.00 50.03 95 SER A C 1
ATOM 761 O O . SER A 1 95 ? 1.106 31.330 24.394 1.00 50.03 95 SER A O 1
ATOM 763 N N . PRO A 1 96 ? -0.821 32.064 23.509 1.00 46.00 96 PRO A N 1
ATOM 764 C CA . PRO A 1 96 ? -0.543 31.467 22.220 1.00 46.00 96 PRO A CA 1
ATOM 765 C C . PRO A 1 96 ? 0.582 32.286 21.593 1.00 46.00 96 PRO A C 1
ATOM 767 O O . PRO A 1 96 ? 0.377 33.433 21.187 1.00 46.00 96 PRO A O 1
ATOM 770 N N . HIS A 1 97 ? 1.785 31.719 21.524 1.00 43.91 97 HIS A N 1
ATOM 771 C CA . HIS A 1 97 ? 2.809 32.241 20.636 1.00 43.91 97 HIS A CA 1
ATOM 772 C C . HIS A 1 97 ? 2.236 32.208 19.216 1.00 43.91 97 HIS A C 1
ATOM 774 O O . HIS A 1 97 ? 2.195 31.169 18.560 1.00 43.91 97 HIS A O 1
ATOM 780 N N . LYS A 1 98 ? 1.767 33.373 18.757 1.00 52.44 98 LYS A N 1
ATOM 781 C CA . LYS A 1 98 ? 1.602 33.684 17.344 1.00 52.44 98 LYS A CA 1
ATOM 782 C C . LYS A 1 98 ? 2.965 33.459 16.698 1.00 52.44 98 LYS A C 1
ATOM 784 O O . LYS A 1 98 ? 3.871 34.269 16.867 1.00 52.44 98 LYS A O 1
ATOM 789 N N . GLN A 1 99 ? 3.118 32.345 15.996 1.00 57.94 99 GLN A N 1
ATOM 790 C CA . GLN A 1 99 ? 4.168 32.221 14.995 1.00 57.94 99 GLN A CA 1
ATOM 791 C C . GLN A 1 99 ? 3.916 33.348 13.976 1.00 57.94 99 GLN A C 1
ATOM 793 O O . GLN A 1 99 ? 2.774 33.480 13.518 1.00 57.94 99 GLN A O 1
ATOM 798 N N . PRO A 1 100 ? 4.894 34.212 13.653 1.00 48.03 100 PRO A N 1
ATOM 799 C CA . PRO A 1 100 ? 4.703 35.178 12.587 1.00 48.03 100 PRO A CA 1
ATOM 800 C C . PRO A 1 100 ? 4.511 34.403 11.2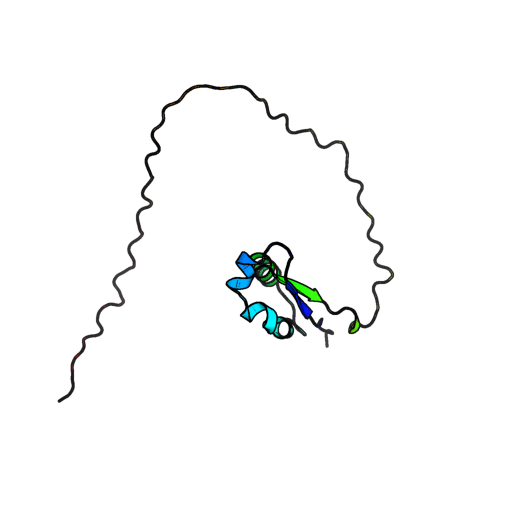85 1.00 48.03 100 PRO A C 1
ATOM 802 O O . PRO A 1 100 ? 5.359 33.605 10.891 1.00 48.03 100 PRO A O 1
ATOM 805 N N . ILE A 1 101 ? 3.368 34.628 10.640 1.00 54.94 101 ILE A N 1
ATOM 806 C CA . ILE A 1 101 ? 3.119 34.209 9.266 1.00 54.94 101 ILE A CA 1
ATOM 807 C C . ILE A 1 101 ? 4.222 34.872 8.442 1.00 54.94 101 ILE A C 1
ATOM 809 O O . ILE A 1 101 ? 4.241 36.096 8.301 1.00 54.94 101 ILE A O 1
ATOM 813 N N . THR A 1 102 ? 5.187 34.094 7.962 1.00 48.91 102 THR A N 1
ATOM 814 C CA . THR A 1 102 ? 6.144 34.585 6.979 1.00 48.91 102 THR A CA 1
ATOM 815 C C . THR A 1 102 ? 5.349 34.965 5.738 1.00 48.91 102 THR A C 1
ATOM 817 O O . THR A 1 102 ? 4.671 34.135 5.133 1.00 48.91 102 THR A O 1
ATOM 820 N N . ALA A 1 103 ? 5.366 36.259 5.422 1.00 55.81 103 ALA A N 1
ATOM 821 C CA . ALA A 1 103 ? 4.702 36.809 4.258 1.00 55.81 103 ALA A CA 1
ATOM 822 C C . ALA A 1 103 ? 5.173 36.075 2.994 1.00 55.81 103 ALA A C 1
ATOM 824 O O . ALA A 1 103 ? 6.371 35.901 2.767 1.00 55.81 103 ALA A O 1
ATOM 825 N N . ILE A 1 104 ? 4.212 35.650 2.177 1.00 55.53 104 ILE A N 1
ATOM 826 C CA . ILE A 1 104 ? 4.452 35.210 0.804 1.00 55.53 104 ILE A CA 1
ATOM 827 C C . ILE A 1 104 ? 5.041 36.421 0.057 1.00 55.53 104 ILE A C 1
ATOM 829 O O . ILE A 1 104 ? 4.435 37.494 0.115 1.00 55.53 104 ILE A O 1
ATOM 833 N N . PRO A 1 105 ? 6.203 36.318 -0.614 1.00 45.78 105 PRO A N 1
ATOM 834 C CA . PRO A 1 105 ? 6.719 37.427 -1.405 1.00 45.78 105 PRO A CA 1
ATOM 835 C C . PRO A 1 105 ? 5.744 37.749 -2.544 1.00 45.78 105 PRO A C 1
ATOM 837 O O . PRO A 1 105 ? 5.388 36.884 -3.345 1.00 45.78 105 PRO A O 1
ATOM 840 N N . ALA A 1 106 ? 5.312 39.009 -2.591 1.00 55.88 106 ALA A N 1
ATOM 841 C CA . ALA A 1 106 ? 4.419 39.582 -3.592 1.00 55.88 106 ALA A CA 1
ATOM 842 C C . ALA A 1 106 ? 5.120 39.740 -4.955 1.00 55.88 106 ALA A C 1
ATOM 844 O O . ALA A 1 106 ? 5.384 40.850 -5.400 1.00 55.88 106 ALA A O 1
ATOM 845 N N . ALA A 1 107 ? 5.466 38.625 -5.600 1.00 51.56 107 ALA A N 1
ATOM 846 C CA . ALA A 1 107 ? 6.119 38.615 -6.914 1.00 51.56 107 ALA A CA 1
ATOM 847 C C . ALA A 1 107 ? 5.290 37.923 -8.015 1.00 51.56 107 ALA A C 1
ATOM 849 O O . ALA A 1 107 ? 5.822 37.635 -9.078 1.00 51.56 107 ALA A O 1
ATOM 850 N N . PHE A 1 108 ? 4.002 37.651 -7.777 1.00 51.69 108 PHE A N 1
ATOM 851 C CA . PHE A 1 108 ? 3.129 36.953 -8.738 1.00 51.69 108 PHE A CA 1
ATOM 852 C C . PHE A 1 108 ? 1.746 37.599 -8.919 1.00 51.69 108 PHE A C 1
ATOM 854 O O . PHE A 1 108 ? 0.787 36.919 -9.264 1.00 51.69 108 PHE A O 1
ATOM 861 N N . ALA A 1 109 ? 1.623 38.905 -8.687 1.00 54.38 109 ALA A N 1
ATOM 862 C CA . ALA A 1 109 ? 0.387 39.631 -8.966 1.00 54.38 109 ALA A CA 1
ATOM 863 C C . ALA A 1 109 ? 0.687 40.837 -9.857 1.00 54.38 109 ALA A C 1
ATOM 865 O O . ALA A 1 109 ? 0.912 41.926 -9.350 1.00 54.38 109 ALA A O 1
ATOM 866 N N . ASP A 1 110 ? 0.747 40.592 -11.164 1.00 50.59 110 ASP A N 1
ATOM 867 C CA . ASP A 1 110 ? 0.469 41.576 -12.215 1.00 50.59 110 ASP A CA 1
ATOM 868 C C . ASP A 1 110 ? 0.285 40.813 -13.543 1.00 50.59 110 ASP A C 1
ATOM 870 O O . ASP A 1 110 ? 1.116 40.881 -14.443 1.00 50.59 110 ASP A O 1
ATOM 874 N N . ASP A 1 111 ? -0.802 40.041 -13.648 1.00 51.16 111 ASP A N 1
ATOM 875 C CA . ASP A 1 111 ? -1.420 39.777 -14.953 1.00 51.16 111 ASP A CA 1
ATOM 876 C C . ASP A 1 111 ? -2.541 40.807 -15.093 1.00 51.16 111 ASP A C 1
ATOM 878 O O . ASP A 1 111 ? -3.584 40.719 -14.439 1.00 51.16 111 ASP A O 1
ATOM 882 N N . LYS A 1 112 ? -2.263 41.853 -15.873 1.00 54.44 112 LYS A N 1
ATOM 883 C CA . LYS A 1 112 ? -3.268 42.823 -16.293 1.00 54.44 112 LYS A CA 1
ATOM 884 C C . LYS A 1 112 ? -4.116 42.195 -17.389 1.00 54.44 112 LYS A C 1
ATOM 886 O O . LYS A 1 112 ? -3.615 41.821 -18.445 1.00 54.44 112 LYS A O 1
ATOM 891 N N . ASP A 1 113 ? -5.400 42.107 -17.080 1.00 58.97 113 ASP A N 1
ATOM 892 C CA . ASP A 1 113 ? -6.505 41.958 -18.015 1.00 58.97 113 ASP A CA 1
ATOM 893 C C . ASP A 1 113 ? -6.539 43.202 -18.919 1.00 58.97 113 ASP A C 1
ATOM 895 O O . ASP A 1 113 ? -7.000 44.258 -18.490 1.00 58.97 113 ASP A O 1
ATOM 899 N N . ASP A 1 114 ? -6.043 43.092 -20.151 1.00 52.72 114 ASP A N 1
ATOM 900 C CA . ASP A 1 114 ? -6.272 44.089 -21.198 1.00 52.72 114 ASP A CA 1
ATOM 901 C C . ASP A 1 114 ? -6.916 43.379 -22.398 1.00 52.72 114 ASP A C 1
ATOM 903 O O . ASP A 1 114 ? -6.289 42.603 -23.126 1.00 52.72 114 ASP A O 1
ATOM 907 N N . GLY A 1 115 ? -8.222 43.616 -22.540 1.00 46.38 115 GLY A N 1
ATOM 908 C CA . GLY A 1 115 ? -9.057 43.110 -23.620 1.00 46.38 115 GLY A CA 1
ATOM 909 C C . GLY A 1 115 ? -8.614 43.600 -24.999 1.00 46.38 115 GLY A C 1
ATOM 910 O O . GLY A 1 115 ? -8.032 44.673 -25.149 1.00 46.38 115 GLY A O 1
ATOM 911 N N . TRP A 1 116 ? -8.923 42.793 -26.010 1.00 50.88 116 TRP A N 1
ATOM 912 C CA . TRP A 1 116 ? -8.748 43.137 -27.417 1.00 50.88 116 TRP A CA 1
ATOM 913 C C . TRP A 1 116 ? -10.123 43.407 -28.038 1.00 50.88 116 TRP A C 1
ATOM 915 O O . TRP A 1 116 ? -10.962 42.503 -28.064 1.00 50.88 116 TRP A O 1
A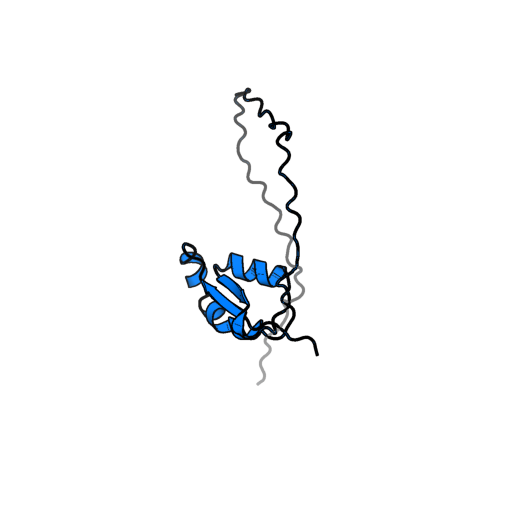TOM 925 N N . ASP A 1 117 ? -10.328 44.653 -28.482 1.00 50.88 117 ASP A N 1
ATOM 926 C CA . ASP A 1 117 ? -11.321 45.050 -29.498 1.00 50.88 117 ASP A CA 1
ATOM 927 C C . ASP A 1 117 ? -10.984 44.434 -30.870 1.00 50.88 117 ASP A C 1
ATOM 929 O O . ASP A 1 117 ? -9.773 44.316 -31.192 1.00 50.88 117 ASP A O 1
#

Radius of gyration: 26.93 Å; chains: 1; bounding box: 33×67×73 Å

pLDDT: mean 70.72, std 19.38, range [38.66, 96.06]

Secondary structure (DSSP, 8-state):
---PPPEEEEEPTT-HHHHHHTGGGGGGGGGGTTSPPPHHHHHHHHHTTEEEEE-GGGS----TT----PPP--S---------------------------PPPS-S---------

Sequence (117 aa):
MSAGYTYSMEPIKGREALQRNFVSVAQKGESYSNRRVSLNERFSLLNRGYLLRPQLDTLPKPFANVSTKLVPLRKDEPELKTDDKQAVNGNEKFSPHKQPITAIPAAFADDKDDGWD

Organism: NCBI:txid2011161

Foldseek 3Di:
DPQWFQKAKDFAPPLVVLCVVVVVVNVCSRVRTPDDDDPVNQVVQVSSRIHIGTPPVPDDDDDPDPPDDDDDDDPPDPPPPPPDDDDDDDPDDPDPPPPPPPDDPPPPPDPDDDDDD